Protein AF-A0A6G3TAN0-F1 (afdb_monomer)

Organism: NCBI:txid194673

pLDDT: mean 87.83, std 13.21, range [57.84, 98.38]

Secondary structure (DSSP, 8-state):
-HHHHHHHHHHHHHHHHHHHHHTTS-HHHHHHHHHHHHHHHHHHHHHHHHHHHHHT-HHHHHHHHHHH-PPP---------

Foldseek 3Di:
DVVVVVVVVVVVVVVLCVVCVVVVHDSVVSVVVVVVVVVVVVVVVVVVVVVCVQVVDVVSVVVCCVVPNDDDDPPPDPDDD

Solvent-accessible surface area (backbone atoms only — not comparable to full-atom values): 4747 Å² total; per-residue (Å²): 114,71,65,61,55,52,53,53,52,52,51,54,53,52,52,50,42,52,52,11,56,75,69,74,36,59,54,68,60,37,50,54,50,52,51,51,51,54,52,50,54,50,53,50,55,52,48,51,52,52,49,50,57,49,67,70,32,66,68,55,44,50,52,49,28,72,75,74,58,60,82,79,75,78,75,77,70,82,79,80,131

Radius of gyration: 24.88 Å; Cα contacts (8 Å, |Δi|>4): 18; chains: 1; bounding box: 35×44×69 Å

Sequence (81 aa):
MLETWLASRSTTADELRALADAAGLPLDAYLAQVAEEKRRERALAEGAEIFRRVTGAPETVAAFDAEYGGPAQAQTAPRAA

Structure (mmCIF, N/CA/C/O backbone):
data_AF-A0A6G3TAN0-F1
#
_entry.id   AF-A0A6G3TAN0-F1
#
loop_
_atom_site.group_PDB
_atom_site.id
_atom_site.type_symbol
_atom_site.label_atom_id
_atom_site.label_alt_id
_atom_site.label_comp_id
_atom_site.label_asym_id
_atom_site.label_entity_id
_atom_site.label_seq_id
_atom_site.pdbx_PDB_ins_code
_atom_site.Cartn_x
_atom_site.Cartn_y
_atom_site.Cartn_z
_atom_site.occupancy
_atom_site.B_iso_or_equiv
_atom_site.auth_seq_id
_atom_site.auth_comp_id
_atom_site.auth_asym_id
_atom_site.auth_atom_id
_atom_site.pdbx_PDB_model_num
ATOM 1 N N . MET A 1 1 ? 1.791 30.966 -21.263 1.00 69.75 1 MET A N 1
ATOM 2 C CA . MET A 1 1 ? 0.976 30.017 -20.462 1.00 69.75 1 MET A CA 1
ATOM 3 C C . MET A 1 1 ? 0.931 28.614 -21.065 1.00 69.75 1 MET A C 1
ATOM 5 O O . MET A 1 1 ? 1.169 27.675 -20.321 1.00 69.75 1 MET A O 1
ATOM 9 N N . LEU A 1 2 ? 0.680 28.441 -22.372 1.00 72.62 2 LEU A N 1
ATOM 10 C CA . LEU A 1 2 ? 0.691 27.111 -23.013 1.00 72.62 2 LEU A CA 1
ATOM 11 C C . LEU A 1 2 ? 2.077 26.430 -22.985 1.00 72.62 2 LEU A C 1
ATOM 13 O O . LEU A 1 2 ? 2.163 25.232 -22.737 1.00 72.62 2 LEU A O 1
ATOM 17 N N . GLU A 1 3 ? 3.156 27.201 -23.155 1.00 72.44 3 GLU A N 1
ATOM 18 C CA . GLU A 1 3 ? 4.534 26.679 -23.120 1.00 72.44 3 GLU A CA 1
ATOM 19 C C . GLU A 1 3 ? 4.925 26.091 -21.757 1.00 72.44 3 GLU A C 1
ATOM 21 O O . GLU A 1 3 ? 5.523 25.022 -21.694 1.00 72.44 3 GLU A O 1
ATOM 26 N N . THR A 1 4 ? 4.521 26.729 -20.654 1.00 75.38 4 THR A N 1
ATOM 27 C CA . THR A 1 4 ? 4.792 26.252 -19.286 1.00 75.38 4 THR A CA 1
ATOM 28 C C . THR A 1 4 ? 4.102 24.915 -18.994 1.00 75.38 4 THR A C 1
ATOM 30 O O . THR A 1 4 ? 4.673 24.046 -18.340 1.00 75.38 4 THR A O 1
ATOM 33 N N . TRP A 1 5 ? 2.886 24.723 -19.513 1.00 64.50 5 TRP A N 1
ATOM 34 C CA . TRP A 1 5 ? 2.126 23.476 -19.370 1.00 64.50 5 TRP A CA 1
ATOM 35 C C . TRP A 1 5 ? 2.718 22.325 -20.192 1.00 64.50 5 TRP A C 1
ATOM 37 O O . TRP A 1 5 ? 2.763 21.189 -19.722 1.00 64.50 5 TRP A O 1
ATOM 47 N N . LEU A 1 6 ? 3.194 22.612 -21.407 1.00 66.88 6 LEU A N 1
ATOM 48 C CA . LEU A 1 6 ? 3.868 21.628 -22.258 1.00 66.88 6 LEU A CA 1
ATOM 49 C C . LEU A 1 6 ? 5.215 21.199 -21.663 1.00 66.88 6 LEU A C 1
ATOM 51 O O . LEU A 1 6 ? 5.476 20.000 -21.598 1.00 66.88 6 LEU A O 1
ATOM 55 N N . ALA A 1 7 ? 6.005 22.151 -21.154 1.00 62.19 7 ALA A N 1
ATOM 56 C CA . ALA A 1 7 ? 7.288 21.881 -20.506 1.00 62.19 7 ALA A CA 1
ATOM 57 C C . ALA A 1 7 ? 7.139 21.021 -19.236 1.00 62.19 7 ALA A C 1
ATOM 59 O O . 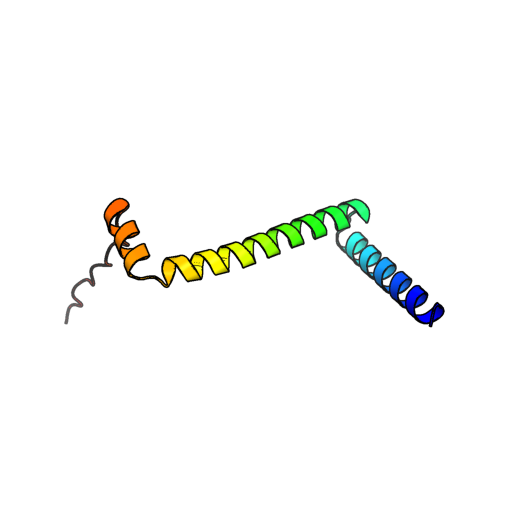ALA A 1 7 ? 7.873 20.054 -19.053 1.00 62.19 7 ALA A O 1
ATOM 60 N N . SER A 1 8 ? 6.143 21.308 -18.388 1.00 66.25 8 SER A N 1
ATOM 61 C CA . SER A 1 8 ? 5.865 20.485 -17.201 1.00 66.25 8 SER A CA 1
ATOM 62 C C . SER A 1 8 ? 5.473 19.050 -17.571 1.00 66.25 8 SER A C 1
ATOM 64 O O . SER A 1 8 ? 5.931 18.104 -16.933 1.00 66.25 8 SER A O 1
ATOM 66 N N . ARG A 1 9 ? 4.672 18.867 -18.628 1.00 66.94 9 ARG A N 1
ATOM 67 C CA . ARG A 1 9 ? 4.224 17.542 -19.075 1.00 66.94 9 ARG A CA 1
ATOM 68 C C . ARG A 1 9 ? 5.356 16.704 -19.668 1.00 66.94 9 ARG A C 1
ATOM 70 O O . ARG A 1 9 ? 5.370 15.494 -19.452 1.00 66.94 9 ARG A O 1
ATOM 77 N N . SER A 1 10 ? 6.286 17.328 -20.397 1.00 72.56 10 SER A N 1
ATOM 78 C CA . SER A 1 10 ? 7.488 16.642 -20.883 1.00 72.56 10 SER A CA 1
ATOM 79 C C . SER A 1 10 ? 8.374 16.196 -19.724 1.00 72.56 10 SER A C 1
ATOM 81 O O . SER A 1 10 ? 8.766 15.037 -19.690 1.00 72.56 10 SER A O 1
ATOM 83 N N . THR A 1 11 ? 8.578 17.052 -18.717 1.00 80.88 11 THR A N 1
ATOM 84 C CA . THR A 1 11 ? 9.381 16.707 -17.536 1.00 80.88 11 THR A CA 1
ATOM 85 C C . THR A 1 11 ? 8.789 15.525 -16.771 1.00 80.88 11 THR A C 1
ATOM 87 O O . THR A 1 11 ? 9.503 14.572 -16.481 1.00 80.88 11 THR A O 1
ATOM 90 N N . THR A 1 12 ? 7.475 15.511 -16.530 1.00 87.62 12 THR A N 1
ATOM 91 C CA . THR A 1 12 ? 6.824 14.372 -15.861 1.00 87.62 12 THR A CA 1
ATOM 92 C C . THR A 1 12 ? 6.921 13.081 -16.678 1.00 87.62 12 THR A C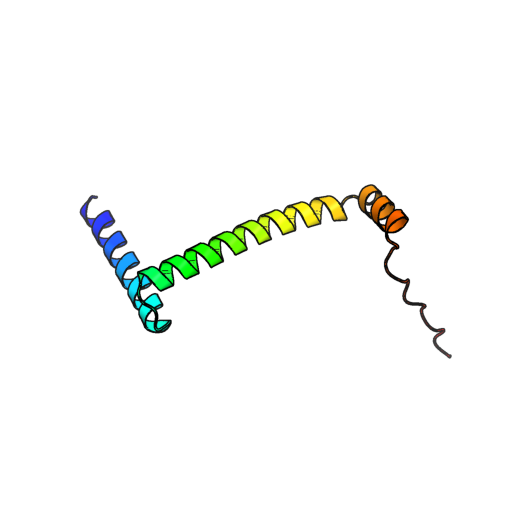 1
ATOM 94 O O . THR A 1 12 ? 7.103 12.005 -16.113 1.00 87.62 12 THR A O 1
ATOM 97 N N . ALA A 1 13 ? 6.798 13.153 -18.007 1.00 89.31 13 ALA A N 1
ATOM 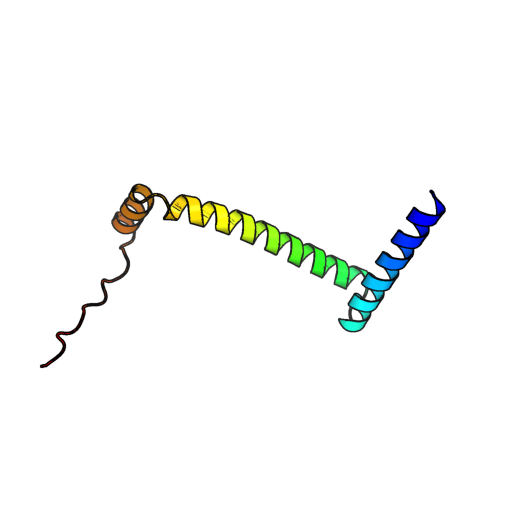98 C CA . ALA A 1 13 ? 6.926 11.973 -18.859 1.00 89.31 13 ALA A CA 1
ATOM 99 C C . ALA A 1 13 ? 8.353 11.399 -18.844 1.00 89.31 13 ALA A C 1
ATOM 101 O O . ALA A 1 13 ? 8.515 10.178 -18.828 1.00 89.31 13 ALA A O 1
ATOM 102 N N . ASP A 1 14 ? 9.367 12.264 -18.821 1.00 94.56 14 ASP A N 1
ATOM 103 C CA . ASP A 1 14 ? 10.771 11.857 -18.770 1.00 94.56 14 ASP A CA 1
ATOM 104 C C . ASP A 1 14 ? 11.144 11.272 -17.404 1.00 94.56 14 ASP A C 1
ATOM 106 O O . ASP A 1 14 ? 11.797 10.232 -17.345 1.00 94.56 14 ASP A O 1
ATOM 110 N N . GLU A 1 15 ? 10.653 11.858 -16.310 1.00 95.56 15 GLU A N 1
ATOM 111 C CA . GLU A 1 15 ? 10.814 11.310 -14.958 1.00 95.56 15 GLU A CA 1
ATOM 112 C C . GLU A 1 15 ? 10.183 9.918 -14.826 1.00 95.56 15 GLU A C 1
ATOM 114 O O . GLU A 1 15 ? 10.814 8.992 -14.320 1.00 95.56 15 GLU A O 1
ATOM 119 N N . LEU A 1 16 ? 8.954 9.733 -15.320 1.00 95.19 16 LEU A N 1
ATOM 120 C CA . LEU A 1 16 ? 8.284 8.430 -15.287 1.00 95.19 16 LEU A CA 1
ATOM 121 C C . LEU A 1 16 ? 9.012 7.386 -16.135 1.00 95.19 16 LEU A C 1
ATOM 123 O O . LEU A 1 16 ? 9.075 6.222 -15.743 1.00 95.19 16 LEU A O 1
ATOM 127 N N . ARG A 1 17 ? 9.578 7.794 -17.276 1.00 96.62 17 ARG A N 1
ATOM 128 C CA . ARG A 1 17 ? 10.382 6.910 -18.122 1.00 96.62 17 ARG A CA 1
ATOM 129 C C . ARG A 1 17 ? 11.685 6.516 -17.424 1.00 96.62 17 ARG A C 1
ATOM 131 O O . ARG A 1 17 ? 11.975 5.331 -17.360 1.00 96.62 17 ARG A O 1
ATOM 138 N N . ALA A 1 18 ? 12.382 7.463 -16.796 1.00 97.50 18 ALA A N 1
ATOM 139 C CA . ALA A 1 18 ? 13.584 7.178 -16.013 1.00 97.50 18 ALA A CA 1
ATOM 140 C C . ALA A 1 18 ? 13.308 6.234 -14.828 1.00 97.50 18 ALA A C 1
ATOM 142 O O . ALA A 1 18 ? 14.119 5.361 -14.528 1.00 97.50 18 ALA A O 1
ATOM 143 N N . LEU A 1 19 ? 12.155 6.378 -14.167 1.00 97.62 19 LEU A N 1
ATOM 144 C CA . LEU A 1 19 ? 11.737 5.467 -13.099 1.00 97.62 19 LEU A CA 1
ATOM 145 C C . LEU A 1 19 ? 11.408 4.064 -13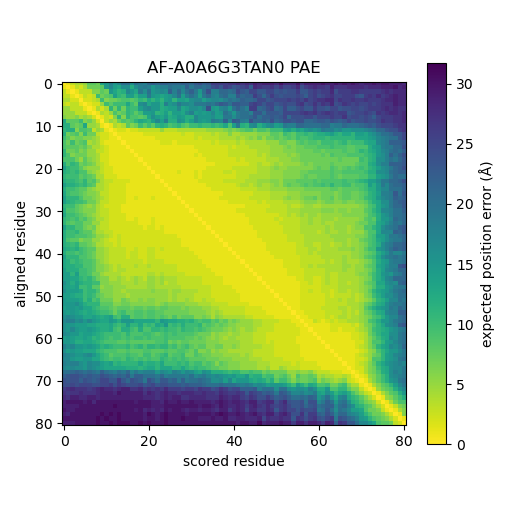.627 1.00 97.62 19 LEU A C 1
ATOM 147 O O . LEU A 1 19 ? 11.794 3.078 -13.002 1.00 97.62 19 LEU A O 1
ATOM 151 N N . ALA A 1 20 ? 10.739 3.964 -14.779 1.00 98.12 20 ALA A N 1
ATOM 152 C CA . ALA A 1 20 ? 10.475 2.685 -15.435 1.00 98.12 20 ALA A CA 1
ATOM 153 C C . ALA A 1 20 ? 11.782 1.983 -15.844 1.00 98.12 20 ALA A C 1
ATOM 155 O O . ALA A 1 20 ? 11.965 0.802 -15.545 1.00 98.12 20 ALA A O 1
ATOM 156 N N . ASP A 1 21 ? 12.722 2.734 -16.424 1.00 98.31 21 ASP A N 1
ATOM 157 C CA . ASP A 1 21 ? 14.052 2.247 -16.797 1.00 98.31 21 ASP A CA 1
ATOM 158 C C . ASP A 1 21 ? 14.828 1.756 -15.565 1.00 98.31 21 ASP A C 1
ATOM 160 O O . ASP A 1 21 ? 15.392 0.661 -15.580 1.00 98.31 21 ASP A O 1
ATOM 164 N N . ALA A 1 22 ? 14.805 2.515 -14.462 1.00 98.12 22 ALA A N 1
ATOM 165 C CA . ALA A 1 22 ? 15.429 2.121 -13.197 1.00 98.12 22 ALA A CA 1
ATOM 166 C C . ALA A 1 22 ? 14.791 0.862 -12.582 1.00 98.12 22 ALA A C 1
ATOM 168 O O . ALA A 1 22 ? 15.481 0.073 -11.937 1.00 98.12 22 ALA A O 1
ATOM 169 N N . ALA A 1 23 ? 13.489 0.657 -12.796 1.00 96.75 23 ALA A N 1
ATOM 170 C CA . ALA A 1 23 ? 12.770 -0.550 -12.398 1.00 96.75 23 ALA A CA 1
ATOM 171 C C . ALA A 1 23 ? 12.974 -1.729 -13.372 1.00 96.75 23 ALA A C 1
ATOM 173 O O . ALA A 1 23 ? 12.529 -2.839 -13.079 1.00 96.75 23 ALA A O 1
ATOM 174 N N . GLY A 1 24 ? 13.629 -1.514 -14.520 1.00 98.31 24 GLY A N 1
ATOM 175 C CA . GLY A 1 24 ? 13.797 -2.524 -15.565 1.00 98.31 24 GLY A CA 1
ATOM 176 C C . GLY A 1 24 ? 12.484 -2.917 -16.250 1.00 98.31 24 GLY A C 1
ATOM 177 O O . GLY A 1 24 ? 12.357 -4.043 -16.732 1.00 98.31 24 GLY A O 1
ATOM 178 N N . LEU A 1 25 ? 11.497 -2.018 -16.266 1.00 98.12 25 LEU A N 1
ATOM 179 C CA . LEU A 1 25 ? 10.157 -2.270 -16.787 1.00 98.12 25 LEU A CA 1
ATOM 180 C C . LEU A 1 25 ? 9.851 -1.378 -17.996 1.00 98.12 25 LEU A C 1
ATOM 182 O O . LEU A 1 25 ? 10.222 -0.206 -18.013 1.00 98.12 25 LEU A O 1
ATOM 186 N N . PRO A 1 26 ? 9.086 -1.880 -18.981 1.00 97.88 26 PRO A N 1
ATOM 187 C CA . PRO A 1 26 ? 8.399 -1.020 -19.937 1.00 97.88 26 PRO A CA 1
ATOM 188 C C . PRO A 1 26 ? 7.536 0.030 -19.217 1.00 97.88 26 PRO A C 1
ATOM 190 O O . PRO A 1 26 ? 6.929 -0.263 -18.185 1.00 97.88 26 PRO A O 1
ATOM 193 N N . LEU A 1 27 ? 7.457 1.252 -19.760 1.00 97.00 27 LEU A N 1
ATOM 194 C CA . LEU A 1 27 ? 6.744 2.368 -19.120 1.00 97.00 27 LEU A CA 1
ATOM 195 C C . LEU A 1 27 ? 5.275 2.039 -18.801 1.00 97.00 27 LEU A C 1
ATOM 197 O O . LEU A 1 27 ? 4.778 2.410 -17.744 1.00 97.00 27 LEU A O 1
ATOM 201 N N . ASP A 1 28 ? 4.572 1.335 -19.683 1.00 97.44 28 ASP A N 1
ATOM 202 C CA . ASP A 1 28 ? 3.189 0.903 -19.466 1.00 97.44 28 ASP A CA 1
ATOM 203 C C . ASP A 1 28 ? 3.064 -0.116 -18.322 1.00 97.44 28 ASP A C 1
ATOM 205 O O . ASP A 1 28 ? 2.183 0.026 -17.472 1.00 97.44 28 ASP A O 1
ATOM 209 N N . ALA A 1 29 ? 3.978 -1.087 -18.244 1.00 98.25 29 ALA A N 1
ATOM 210 C CA . ALA A 1 29 ? 4.044 -2.047 -17.143 1.00 98.25 29 ALA A CA 1
ATOM 211 C C . ALA A 1 29 ? 4.359 -1.356 -15.805 1.00 98.25 29 ALA A C 1
ATOM 213 O O . ALA A 1 29 ? 3.701 -1.626 -14.798 1.00 98.25 29 ALA A O 1
ATOM 214 N N . TYR A 1 30 ? 5.303 -0.411 -15.807 1.00 98.19 30 TYR A N 1
ATOM 215 C CA . TYR A 1 30 ? 5.620 0.412 -14.641 1.00 98.19 30 TYR A CA 1
ATOM 216 C C . TYR A 1 30 ? 4.402 1.223 -14.175 1.00 98.19 30 TYR A C 1
ATOM 218 O O . TYR A 1 30 ? 4.042 1.196 -13.000 1.00 98.19 30 TYR A O 1
ATOM 226 N N . LEU A 1 31 ? 3.699 1.893 -15.092 1.00 97.88 31 LEU A N 1
ATOM 227 C CA . LEU A 1 31 ? 2.504 2.670 -14.754 1.00 97.88 31 LEU A CA 1
ATOM 228 C C . LEU A 1 31 ? 1.351 1.794 -14.253 1.00 97.88 31 LEU A C 1
ATOM 230 O O . LEU A 1 31 ? 0.629 2.205 -13.342 1.00 97.88 31 LEU A O 1
ATOM 234 N N . ALA A 1 32 ? 1.180 0.588 -14.798 1.00 98.38 32 ALA A N 1
ATOM 235 C CA . ALA A 1 32 ? 0.199 -0.371 -14.298 1.00 98.38 32 ALA A CA 1
ATOM 236 C C . ALA A 1 32 ? 0.517 -0.805 -12.858 1.00 98.38 32 ALA A C 1
ATOM 238 O O . ALA A 1 32 ? -0.386 -0.851 -12.016 1.00 98.38 32 ALA A O 1
ATOM 239 N N . GLN A 1 33 ? 1.795 -1.054 -12.558 1.00 98.00 33 GLN A N 1
ATOM 240 C CA . GLN A 1 33 ? 2.251 -1.369 -11.208 1.00 98.00 33 GLN A CA 1
ATOM 241 C C . GLN A 1 33 ? 2.006 -0.201 -10.243 1.00 98.00 33 GLN A C 1
ATOM 243 O O . GLN A 1 33 ? 1.377 -0.395 -9.201 1.00 98.00 33 GLN A O 1
ATOM 248 N N . VAL A 1 34 ? 2.414 1.019 -10.608 1.00 97.56 34 VAL A N 1
ATOM 249 C CA . VAL A 1 34 ? 2.188 2.228 -9.796 1.00 97.56 34 VAL A CA 1
ATOM 250 C C . VAL A 1 34 ? 0.695 2.455 -9.553 1.00 97.56 34 VAL A C 1
ATOM 252 O O . VAL A 1 34 ? 0.284 2.789 -8.442 1.00 97.56 34 VAL A O 1
ATOM 255 N N . ALA A 1 35 ? -0.155 2.242 -10.560 1.00 98.25 35 ALA A N 1
ATOM 256 C CA . ALA A 1 35 ? -1.601 2.362 -10.396 1.00 98.25 35 ALA A CA 1
ATOM 257 C C . ALA A 1 35 ? -2.147 1.363 -9.363 1.00 98.25 35 ALA A C 1
ATOM 259 O O . ALA A 1 35 ? -3.001 1.725 -8.551 1.00 98.25 35 ALA A O 1
ATOM 260 N N . GLU A 1 36 ? -1.649 0.127 -9.362 1.00 98.31 36 GLU A N 1
ATOM 261 C CA . GLU A 1 36 ? -2.028 -0.887 -8.377 1.00 98.31 36 GLU A CA 1
ATOM 262 C C . GLU A 1 36 ? -1.506 -0.566 -6.971 1.00 98.31 36 GLU A C 1
ATOM 264 O O . GLU A 1 36 ? -2.231 -0.711 -5.989 1.00 98.31 36 GLU A O 1
ATOM 269 N N . GLU A 1 37 ? -0.275 -0.074 -6.847 1.00 98.12 37 GLU A N 1
ATOM 270 C CA . GLU A 1 37 ? 0.260 0.439 -5.580 1.00 98.12 37 GLU A CA 1
ATOM 271 C C . GLU A 1 37 ? -0.623 1.555 -5.016 1.00 98.12 37 GLU A C 1
ATOM 273 O O . GLU A 1 37 ? -1.063 1.477 -3.870 1.00 98.12 37 GLU A O 1
ATOM 278 N N . LYS A 1 38 ? -0.995 2.541 -5.841 1.00 98.06 38 LYS A N 1
ATOM 279 C CA . LYS A 1 38 ? -1.869 3.640 -5.406 1.00 98.06 38 LYS A CA 1
ATOM 280 C C . LYS A 1 38 ? -3.284 3.195 -5.060 1.00 98.06 38 LYS A C 1
ATOM 282 O O . LYS A 1 38 ? -3.890 3.786 -4.166 1.00 98.06 38 LYS A O 1
ATOM 287 N N . ARG A 1 39 ? -3.825 2.161 -5.712 1.00 98.25 39 ARG A N 1
ATOM 288 C CA . ARG A 1 39 ? -5.101 1.554 -5.295 1.00 98.25 39 ARG A CA 1
ATOM 289 C C . ARG A 1 39 ? -4.988 0.930 -3.906 1.00 98.25 39 ARG A C 1
ATOM 291 O O . ARG A 1 39 ? -5.832 1.208 -3.056 1.00 98.25 39 ARG A O 1
ATOM 298 N N . ARG A 1 40 ? -3.928 0.158 -3.657 1.00 98.12 40 ARG A N 1
ATOM 299 C CA . ARG A 1 40 ? -3.677 -0.475 -2.354 1.00 98.12 40 ARG A CA 1
ATOM 300 C C . ARG A 1 40 ? -3.453 0.550 -1.246 1.00 98.12 40 ARG A C 1
ATOM 302 O O . ARG A 1 40 ? -4.035 0.405 -0.179 1.00 98.12 40 ARG A O 1
ATOM 309 N N . GLU A 1 41 ? -2.693 1.613 -1.500 1.00 98.19 41 GLU A N 1
ATOM 310 C CA . GLU A 1 41 ? -2.496 2.706 -0.536 1.00 98.19 41 GLU A CA 1
ATOM 311 C C . GLU A 1 41 ? -3.822 3.353 -0.111 1.00 98.19 41 GLU A C 1
ATOM 313 O O . GLU A 1 41 ? -4.043 3.585 1.077 1.00 98.19 41 GLU A O 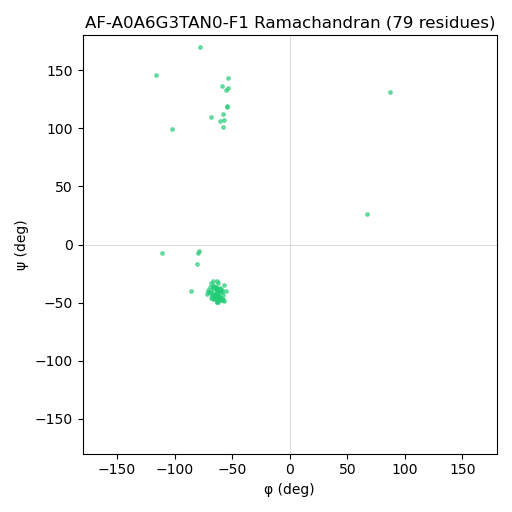1
ATOM 318 N N . ARG A 1 42 ? -4.735 3.609 -1.060 1.00 98.19 42 ARG A N 1
ATOM 319 C CA . ARG A 1 42 ? -6.060 4.167 -0.742 1.00 98.19 42 ARG A CA 1
ATOM 320 C C . ARG A 1 42 ? -6.900 3.199 0.081 1.00 98.19 42 ARG A C 1
ATOM 322 O O . ARG A 1 42 ? -7.470 3.611 1.086 1.00 98.19 42 ARG A O 1
ATOM 329 N N . ALA A 1 43 ? -6.930 1.926 -0.312 1.00 97.88 43 ALA A N 1
ATOM 330 C CA . ALA A 1 43 ? -7.655 0.894 0.425 1.00 97.88 43 ALA A CA 1
ATOM 331 C C . ALA A 1 43 ? -7.121 0.739 1.860 1.00 97.88 43 ALA A C 1
ATOM 333 O O . ALA A 1 43 ? -7.898 0.592 2.799 1.00 97.88 43 ALA A O 1
ATOM 334 N N . LEU A 1 44 ? -5.800 0.834 2.050 1.00 98.06 44 LEU A N 1
ATOM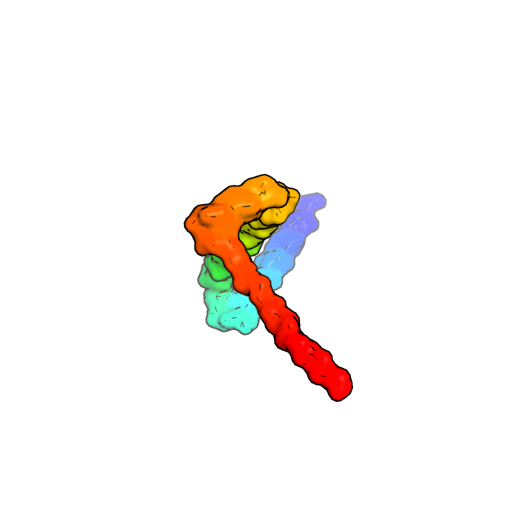 335 C CA . LEU A 1 44 ? -5.175 0.824 3.374 1.00 98.06 44 LEU A CA 1
ATOM 336 C C . LEU A 1 44 ? -5.564 2.050 4.205 1.00 98.06 44 LEU A C 1
ATOM 338 O O . LEU A 1 44 ? -5.861 1.905 5.389 1.00 98.06 44 LEU A O 1
ATOM 342 N N . ALA A 1 45 ? -5.579 3.245 3.611 1.00 97.75 45 ALA A N 1
ATOM 343 C CA . ALA A 1 45 ? -5.978 4.464 4.311 1.00 97.75 45 ALA A CA 1
ATOM 344 C C . ALA A 1 45 ? -7.443 4.405 4.780 1.00 97.75 45 ALA A C 1
ATOM 346 O O . ALA A 1 45 ? -7.730 4.721 5.936 1.00 97.75 45 ALA A O 1
ATOM 347 N N . GLU A 1 46 ? -8.344 3.942 3.910 1.00 97.81 46 GLU A N 1
ATOM 348 C CA . GLU A 1 46 ? -9.762 3.739 4.222 1.00 97.81 46 GLU A CA 1
ATOM 349 C C . GLU A 1 46 ? -9.949 2.671 5.308 1.00 97.81 46 GLU A C 1
ATOM 351 O O . GLU A 1 46 ? -10.592 2.918 6.331 1.00 97.81 46 GLU A O 1
ATOM 356 N N . GLY A 1 47 ? -9.306 1.510 5.147 1.00 97.38 47 GLY A N 1
ATOM 357 C CA . GLY A 1 47 ? -9.339 0.434 6.134 1.00 97.38 47 GLY A CA 1
ATOM 358 C C . GLY A 1 47 ? -8.811 0.872 7.501 1.00 97.38 47 GLY A C 1
ATOM 359 O O . GLY A 1 47 ? -9.400 0.530 8.523 1.00 97.38 47 GLY A O 1
ATOM 360 N N . ALA A 1 48 ? -7.753 1.686 7.543 1.00 97.88 48 ALA A N 1
ATOM 361 C CA . ALA A 1 48 ? -7.211 2.221 8.789 1.00 97.88 48 ALA A CA 1
ATOM 362 C C . ALA A 1 48 ? -8.175 3.196 9.484 1.00 97.88 48 ALA A C 1
ATOM 364 O O . ALA A 1 48 ? -8.242 3.216 10.714 1.00 97.88 48 ALA A O 1
ATOM 365 N N . GLU A 1 49 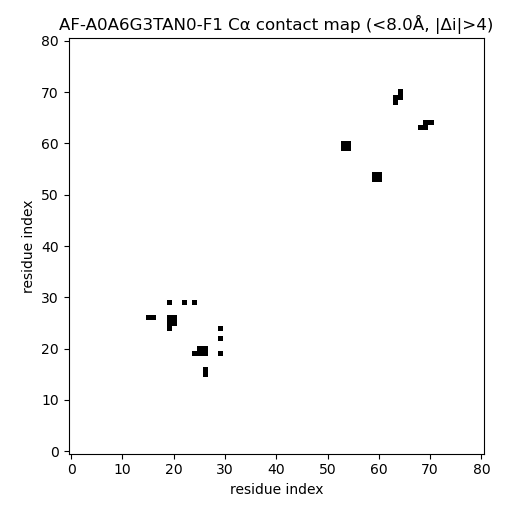? -8.926 4.008 8.735 1.00 97.69 49 GLU A N 1
ATOM 366 C CA . GLU A 1 49 ? -9.963 4.866 9.317 1.00 97.69 49 GLU A CA 1
ATOM 367 C C . GLU A 1 49 ? -11.108 4.039 9.906 1.00 97.69 49 GLU A C 1
ATOM 369 O O . GLU A 1 49 ? -11.496 4.263 11.055 1.00 97.69 49 GLU A O 1
ATOM 374 N N . ILE A 1 50 ? -11.600 3.050 9.156 1.00 96.31 50 ILE A N 1
ATOM 375 C CA . ILE A 1 50 ? -12.649 2.134 9.617 1.00 96.31 50 ILE A CA 1
ATOM 376 C C . ILE A 1 50 ? -12.185 1.398 10.875 1.00 96.31 50 ILE A C 1
ATOM 378 O O . ILE A 1 50 ? -12.896 1.383 11.879 1.00 96.31 50 ILE A O 1
ATOM 382 N N . PHE A 1 51 ? -10.966 0.857 10.857 1.00 95.31 51 PHE A N 1
ATOM 383 C CA . PHE A 1 51 ? -10.380 0.164 11.998 1.00 95.31 51 PHE A CA 1
ATOM 384 C C . PHE A 1 51 ? -10.313 1.062 13.236 1.00 95.31 51 PHE A C 1
ATOM 386 O O . PHE A 1 51 ? -10.73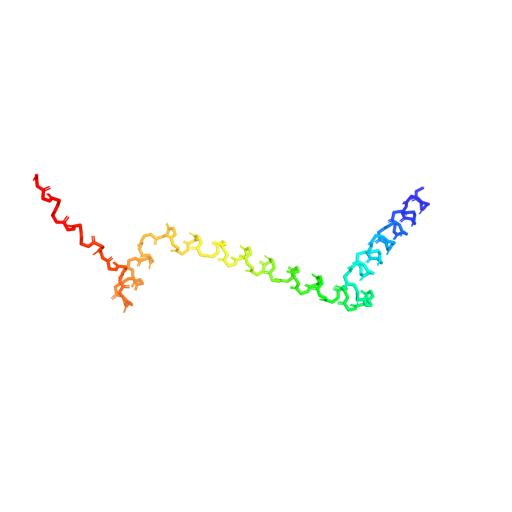8 0.646 14.314 1.00 95.31 51 PHE A O 1
ATOM 393 N N . ARG A 1 52 ? -9.845 2.313 13.094 1.00 95.56 52 ARG A N 1
ATOM 394 C CA . ARG A 1 52 ? -9.826 3.284 14.202 1.00 95.56 52 ARG A CA 1
ATOM 395 C C . ARG A 1 52 ? -11.225 3.579 14.736 1.00 95.56 52 ARG A C 1
ATOM 397 O O . ARG A 1 52 ? -11.387 3.694 15.944 1.00 95.56 52 ARG A O 1
ATOM 404 N N . ARG A 1 53 ? -12.231 3.699 13.864 1.00 92.94 53 ARG A N 1
ATOM 405 C CA . ARG A 1 53 ? -13.621 3.941 14.281 1.00 92.94 53 ARG A CA 1
ATOM 406 C C . ARG A 1 53 ? -14.181 2.763 15.080 1.00 92.94 53 ARG A C 1
ATOM 408 O O . ARG A 1 53 ? -14.766 2.982 16.131 1.00 92.94 53 ARG A O 1
ATOM 415 N N . VAL A 1 54 ? -13.981 1.539 14.594 1.00 92.06 54 VAL A N 1
ATOM 416 C CA . VAL A 1 54 ? -14.502 0.314 15.224 1.00 92.06 54 VAL A CA 1
ATOM 417 C C . VAL A 1 54 ? -13.807 0.036 16.555 1.00 92.06 54 VAL A C 1
ATOM 419 O O . VAL A 1 54 ? -14.468 -0.225 17.553 1.00 92.06 54 VAL A O 1
ATOM 422 N N . THR A 1 55 ? -12.479 0.135 16.597 1.00 90.31 55 THR A N 1
ATOM 423 C CA . THR A 1 55 ? -11.709 -0.154 17.819 1.00 90.31 55 THR A CA 1
ATOM 424 C C . THR A 1 55 ? -11.700 1.000 18.822 1.00 90.31 55 THR A C 1
ATOM 426 O O . THR A 1 55 ? -11.411 0.790 19.996 1.00 90.31 55 THR A O 1
ATOM 429 N N . GLY A 1 56 ? -12.056 2.213 18.391 1.00 91.94 56 GLY A N 1
ATOM 430 C CA . GLY A 1 56 ? -12.266 3.367 19.264 1.00 91.94 56 GLY A CA 1
ATOM 431 C C . GLY A 1 56 ? -13.615 3.373 19.991 1.00 91.94 56 GLY A C 1
ATOM 432 O O . GLY A 1 56 ? -13.825 4.253 20.821 1.00 91.94 56 GLY A O 1
ATOM 433 N N . ALA A 1 57 ? -14.511 2.427 19.689 1.00 94.06 57 ALA A N 1
ATOM 434 C CA . ALA A 1 57 ? -15.821 2.262 20.315 1.00 94.06 57 ALA A CA 1
ATOM 435 C C . ALA A 1 57 ? -15.776 1.097 21.327 1.00 94.06 57 ALA A C 1
ATOM 437 O O . ALA A 1 57 ? -15.855 -0.067 20.915 1.00 94.06 57 ALA A O 1
ATOM 438 N N . PRO A 1 58 ? -15.635 1.365 22.642 1.00 91.12 58 PRO A N 1
ATOM 439 C CA . PRO A 1 58 ? -15.448 0.323 23.653 1.00 91.12 58 PRO A CA 1
ATOM 440 C C . PRO A 1 58 ? -16.565 -0.724 23.669 1.00 91.12 58 PRO A C 1
ATOM 442 O O . PRO A 1 58 ? -16.301 -1.901 23.887 1.00 91.12 58 PRO A O 1
ATOM 445 N N . GLU A 1 59 ? -17.803 -0.320 23.397 1.00 93.50 59 GLU A N 1
ATOM 446 C CA . GLU A 1 59 ? -18.961 -1.207 23.294 1.00 93.50 59 GLU A CA 1
ATOM 447 C C . GLU A 1 59 ? -18.875 -2.160 22.098 1.00 93.50 59 GLU A C 1
ATOM 449 O O . GLU A 1 59 ? -19.271 -3.319 22.207 1.00 93.50 59 GLU A O 1
ATOM 454 N N . THR A 1 60 ? -18.312 -1.702 20.978 1.00 92.62 60 THR A N 1
ATOM 455 C CA . THR A 1 60 ? -18.123 -2.534 19.783 1.00 92.62 60 THR A CA 1
ATOM 456 C C . THR A 1 60 ? -17.022 -3.561 20.024 1.00 92.62 60 THR A C 1
ATOM 458 O O . THR A 1 60 ? -17.192 -4.734 19.702 1.00 92.62 60 THR A O 1
ATOM 461 N N . VAL A 1 61 ? -15.922 -3.139 20.655 1.00 92.75 61 VAL A N 1
ATOM 462 C CA . VAL A 1 61 ? -14.834 -4.036 21.070 1.00 92.75 61 VAL A CA 1
ATOM 463 C C . VAL A 1 61 ? -15.336 -5.065 22.083 1.00 92.75 61 VAL A C 1
ATOM 465 O O . VAL A 1 61 ? -15.095 -6.253 21.907 1.00 92.75 61 VAL A O 1
ATOM 468 N N . ALA A 1 62 ? -16.103 -4.645 23.091 1.00 91.62 62 ALA A N 1
ATOM 469 C CA . ALA A 1 62 ? -16.660 -5.553 24.092 1.00 91.62 62 ALA A CA 1
ATOM 470 C C . ALA A 1 62 ? -17.633 -6.580 23.487 1.00 91.62 62 ALA A C 1
ATOM 472 O O . ALA A 1 62 ? -17.603 -7.746 23.876 1.00 91.62 62 ALA A O 1
ATOM 473 N N . ALA A 1 63 ? -18.480 -6.172 22.535 1.00 93.31 63 ALA A N 1
ATOM 474 C CA . ALA A 1 63 ? -19.370 -7.092 21.827 1.00 93.31 63 ALA A CA 1
ATOM 475 C C . ALA A 1 63 ? -18.584 -8.117 20.994 1.00 93.31 63 ALA A C 1
ATOM 477 O O . ALA A 1 63 ? -18.893 -9.306 21.036 1.00 93.31 63 ALA A O 1
ATOM 478 N N . PHE A 1 64 ? -17.539 -7.669 20.292 1.00 91.25 64 PHE A N 1
ATOM 479 C CA . PHE A 1 64 ? -16.654 -8.549 19.532 1.00 91.25 64 PHE A CA 1
ATOM 480 C C . PHE A 1 64 ? -15.927 -9.551 20.440 1.00 91.25 64 PHE A C 1
ATOM 482 O O . PHE A 1 64 ? -15.970 -10.755 20.193 1.00 91.25 64 PHE A O 1
ATOM 489 N N . ASP A 1 65 ? -15.319 -9.077 21.528 1.00 93.19 65 ASP A N 1
ATOM 490 C CA . ASP A 1 65 ? -14.607 -9.920 22.492 1.00 93.19 65 ASP A CA 1
ATOM 491 C C . ASP A 1 65 ? -15.542 -10.933 23.175 1.00 93.19 65 ASP A C 1
ATOM 493 O O . ASP A 1 65 ? -15.121 -12.047 23.487 1.00 93.19 65 ASP A O 1
ATOM 497 N N . ALA A 1 66 ? -16.812 -10.581 23.397 1.00 93.81 66 ALA A N 1
ATOM 498 C CA . ALA A 1 66 ? -17.806 -11.494 23.959 1.00 93.81 66 ALA A CA 1
ATOM 499 C C . ALA A 1 66 ? -18.182 -12.637 22.999 1.00 93.81 66 ALA A C 1
ATOM 501 O O . ALA A 1 66 ? -18.472 -13.741 23.457 1.00 93.81 66 ALA A O 1
ATOM 502 N N . GLU A 1 67 ? -18.179 -12.387 21.687 1.00 95.81 67 GLU A N 1
ATOM 503 C CA . GLU A 1 67 ? -18.536 -13.380 20.667 1.00 95.81 67 GLU A CA 1
ATOM 504 C C . GLU A 1 67 ? -17.343 -14.256 20.255 1.00 95.81 67 GLU A C 1
ATOM 506 O O . GLU A 1 67 ? -17.489 -15.469 20.101 1.00 95.81 67 GLU A O 1
ATOM 511 N N . TYR A 1 68 ? -16.156 -13.660 20.116 1.00 91.06 68 TYR A N 1
ATOM 512 C CA . TYR A 1 68 ? -14.977 -14.320 19.542 1.00 91.06 68 TYR A CA 1
ATOM 513 C C . TYR A 1 68 ? -13.854 -14.596 20.553 1.00 91.06 68 TYR A C 1
ATOM 515 O O . TYR A 1 68 ? -12.899 -15.304 20.230 1.00 91.06 68 TYR A O 1
ATOM 523 N N . GLY A 1 69 ? -13.982 -14.091 21.782 1.00 87.69 69 GLY A N 1
ATOM 524 C CA . GLY A 1 69 ? -12.954 -14.143 22.817 1.00 87.69 69 GLY A CA 1
ATOM 525 C C . GLY A 1 69 ? -11.987 -12.961 22.727 1.00 87.69 69 GLY A C 1
ATOM 526 O O . GLY A 1 69 ? -11.448 -12.655 21.667 1.00 87.69 69 GLY A O 1
ATOM 527 N N . GLY A 1 70 ? -11.748 -12.304 23.864 1.00 82.62 70 GLY A N 1
ATOM 528 C CA . GLY A 1 70 ? -10.766 -11.226 23.974 1.00 82.62 70 GLY A CA 1
ATOM 529 C C . GLY A 1 70 ? -9.319 -11.733 24.062 1.00 82.62 70 GLY A C 1
ATOM 530 O O . GLY A 1 70 ? -9.076 -12.931 24.256 1.00 82.62 70 GLY A O 1
ATOM 531 N N . PRO A 1 71 ? -8.326 -10.831 23.959 1.00 78.44 71 PRO A N 1
ATOM 532 C CA . PRO A 1 71 ? -6.926 -11.196 24.122 1.00 78.44 71 PRO A CA 1
ATOM 533 C C . PRO A 1 71 ? -6.712 -11.880 25.475 1.00 78.44 71 PRO A C 1
ATOM 535 O O . PRO A 1 71 ? -7.171 -11.394 26.512 1.00 78.44 71 PRO A O 1
ATOM 538 N N . ALA A 1 72 ? -5.994 -13.008 25.471 1.00 73.50 72 ALA A N 1
ATOM 539 C CA . ALA A 1 72 ? -5.623 -13.690 26.702 1.00 73.50 72 ALA A CA 1
ATOM 540 C C . ALA A 1 72 ? -4.896 -12.689 27.607 1.00 73.50 72 ALA A C 1
ATOM 542 O O . ALA A 1 72 ? -3.849 -12.156 27.231 1.00 73.50 72 ALA A O 1
ATOM 543 N N . GLN A 1 73 ? -5.453 -12.415 28.788 1.00 65.00 73 GLN A N 1
ATOM 544 C CA . GLN A 1 73 ? -4.755 -11.619 29.787 1.00 65.00 73 GLN A CA 1
ATOM 545 C C . GLN A 1 73 ? -3.443 -12.342 30.077 1.00 65.00 73 GLN A C 1
ATOM 547 O O . GLN A 1 73 ? -3.452 -13.465 30.586 1.00 65.00 73 GLN A O 1
ATOM 552 N N . ALA A 1 74 ? -2.317 -11.738 29.689 1.00 6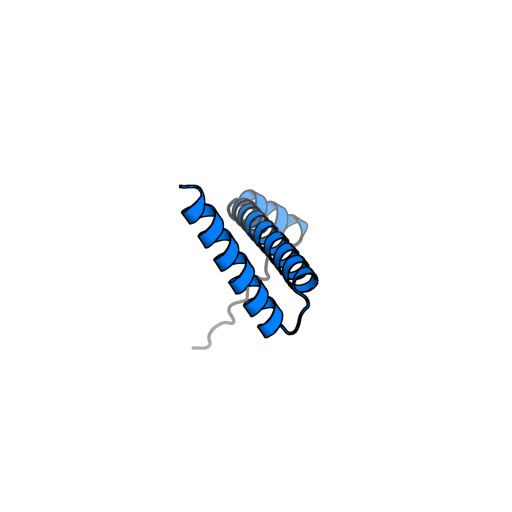1.03 74 ALA A N 1
ATOM 553 C CA . ALA A 1 74 ? -1.012 -12.255 30.053 1.00 61.03 74 ALA A CA 1
ATOM 554 C C . ALA A 1 74 ? -0.994 -12.327 31.580 1.00 61.03 74 ALA A C 1
ATOM 556 O O . ALA A 1 74 ? -1.000 -11.304 32.261 1.00 61.03 74 ALA A O 1
ATOM 557 N N . GLN A 1 75 ? -1.067 -13.545 32.110 1.00 57.84 75 GLN A N 1
ATOM 558 C CA . GLN A 1 75 ? -0.994 -13.793 33.536 1.00 57.84 75 GLN A CA 1
ATOM 559 C C . GLN A 1 75 ? 0.369 -13.267 33.972 1.00 57.84 75 GLN A C 1
ATOM 561 O O . GLN A 1 75 ? 1.395 -13.855 33.629 1.00 57.84 75 GLN A O 1
ATOM 566 N N . THR A 1 76 ? 0.398 -12.123 34.656 1.00 59.44 76 THR A N 1
ATOM 567 C CA . THR A 1 76 ? 1.611 -11.631 35.302 1.00 59.44 76 THR A CA 1
ATOM 568 C C . THR A 1 76 ? 2.038 -12.719 36.274 1.00 59.44 76 THR A C 1
ATOM 570 O O . THR A 1 76 ? 1.438 -12.878 37.337 1.00 59.44 76 THR A O 1
ATOM 573 N N . ALA A 1 77 ? 3.029 -13.520 35.881 1.00 59.78 77 ALA A N 1
ATOM 574 C CA . ALA A 1 77 ? 3.625 -14.497 36.771 1.00 59.78 77 ALA A CA 1
ATOM 575 C C . ALA A 1 77 ? 4.073 -13.752 38.042 1.00 59.78 77 ALA A C 1
ATOM 577 O O . ALA A 1 77 ? 4.647 -12.662 37.918 1.00 59.78 77 ALA A O 1
ATOM 578 N N . PRO A 1 78 ? 3.807 -14.283 39.250 1.00 66.25 78 PRO A N 1
ATOM 579 C CA . PRO A 1 78 ? 4.249 -13.647 40.479 1.00 66.25 78 PRO A CA 1
ATOM 580 C C . PRO A 1 78 ? 5.758 -13.431 40.394 1.00 66.25 78 PRO A C 1
ATOM 582 O O . PRO A 1 78 ? 6.522 -14.383 40.226 1.00 66.25 78 PRO A O 1
ATOM 585 N N . ARG A 1 79 ? 6.195 -12.172 40.463 1.00 67.12 79 ARG A N 1
ATOM 586 C CA . ARG A 1 79 ? 7.619 -11.866 40.556 1.00 67.12 79 ARG A CA 1
ATOM 587 C C . ARG A 1 79 ? 8.074 -12.355 41.928 1.00 67.12 79 ARG A C 1
ATOM 589 O O . ARG A 1 79 ? 7.638 -11.810 42.939 1.00 67.12 79 ARG A O 1
ATOM 596 N N . ALA A 1 80 ? 8.873 -13.419 41.952 1.00 62.38 80 ALA A N 1
ATOM 597 C CA . ALA A 1 80 ? 9.504 -13.892 43.177 1.00 62.38 80 ALA A CA 1
ATOM 598 C C . ALA A 1 80 ? 10.372 -12.765 43.768 1.00 62.38 80 ALA A C 1
ATOM 600 O O . ALA A 1 80 ? 11.027 -12.040 43.012 1.00 62.38 80 ALA A O 1
ATOM 601 N N . ALA A 1 81 ? 10.274 -12.600 45.090 1.00 61.78 81 ALA A N 1
ATOM 602 C CA . ALA A 1 81 ? 10.942 -11.568 45.883 1.00 61.78 81 ALA A CA 1
ATOM 603 C C . ALA A 1 81 ? 12.455 -11.788 45.989 1.00 61.78 81 ALA A C 1
ATOM 605 O O . ALA A 1 81 ? 12.875 -12.968 46.010 1.00 61.78 81 ALA A O 1
#

Mean predicted aligned error: 10.07 Å